Protein AF-A0A966SQU3-F1 (afdb_monomer_lite)

Secondary structure (DSSP, 8-state):
------------------------------------SBTTTB--HHHHHHHHHHHHHHTTPPPPPHHHHHTT-SS-HHHHHHHHHTTS------

Structure (mmCIF, N/CA/C/O backbone):
data_AF-A0A966SQU3-F1
#
_entry.id   AF-A0A966SQU3-F1
#
loop_
_atom_site.group_PDB
_atom_site.id
_atom_site.type_symbol
_atom_site.label_atom_id
_atom_site.label_alt_id
_atom_site.label_comp_id
_atom_site.label_asym_id
_atom_site.label_entity_id
_atom_site.label_seq_id
_atom_site.pdbx_PDB_ins_code
_atom_site.Cartn_x
_atom_site.Cartn_y
_atom_site.Cartn_z
_atom_site.occupancy
_atom_site.B_iso_or_equiv
_atom_site.auth_seq_id
_atom_site.auth_comp_id
_atom_site.auth_asym_id
_atom_site.auth_atom_id
_atom_site.pdbx_PDB_model_num
ATOM 1 N N . MET A 1 1 ? 17.381 45.767 26.502 1.00 44.84 1 MET A N 1
ATOM 2 C CA . MET A 1 1 ? 16.844 47.016 27.082 1.00 44.84 1 MET A CA 1
ATOM 3 C C . MET A 1 1 ? 15.422 46.758 27.572 1.00 44.84 1 MET A C 1
ATOM 5 O O . MET A 1 1 ? 14.587 46.437 26.735 1.00 44.84 1 MET A O 1
ATOM 9 N N . PRO A 1 2 ? 15.151 46.814 28.888 1.00 45.09 2 PRO A N 1
ATOM 10 C CA . PRO A 1 2 ? 13.805 46.759 29.453 1.00 45.09 2 PRO A CA 1
ATOM 11 C C . PRO A 1 2 ? 13.183 48.166 29.479 1.00 45.09 2 PRO A C 1
ATOM 13 O O . PRO A 1 2 ? 13.867 49.140 29.783 1.00 45.09 2 PRO A O 1
ATOM 16 N N . GLY A 1 3 ? 11.889 48.274 29.181 1.00 45.09 3 GLY A N 1
ATOM 17 C CA . GLY A 1 3 ? 11.122 49.516 29.283 1.00 45.09 3 GLY A CA 1
ATOM 18 C C . GLY A 1 3 ? 9.799 49.248 29.985 1.00 45.09 3 GLY A C 1
ATOM 19 O O . GLY A 1 3 ? 8.847 48.789 29.363 1.00 45.09 3 GLY A O 1
ATOM 20 N N . ALA A 1 4 ? 9.762 49.496 31.291 1.00 53.72 4 ALA A N 1
ATOM 21 C CA . ALA A 1 4 ? 8.549 49.474 32.095 1.00 53.72 4 ALA A CA 1
ATOM 22 C C . ALA A 1 4 ? 7.737 50.756 31.861 1.00 53.72 4 ALA A C 1
ATOM 24 O O . ALA A 1 4 ? 8.303 51.847 31.892 1.00 53.72 4 ALA A O 1
ATOM 25 N N . GLN A 1 5 ? 6.416 50.641 31.714 1.00 49.78 5 GLN A N 1
ATOM 26 C CA . GLN A 1 5 ? 5.489 51.757 31.926 1.00 49.78 5 GLN A CA 1
ATOM 27 C C . GLN A 1 5 ? 4.285 51.277 32.742 1.00 49.78 5 GLN A C 1
ATOM 29 O O . GLN A 1 5 ? 3.773 50.176 32.550 1.00 49.78 5 GLN A O 1
ATOM 34 N N . ARG A 1 6 ? 3.900 52.099 33.721 1.00 43.12 6 ARG A N 1
ATOM 35 C CA . ARG A 1 6 ? 2.983 51.800 34.825 1.00 43.12 6 ARG A CA 1
ATOM 36 C C . ARG A 1 6 ? 1.729 52.676 34.707 1.00 43.12 6 ARG A C 1
ATOM 38 O O . ARG A 1 6 ? 1.848 53.855 34.412 1.00 43.12 6 ARG A O 1
ATOM 45 N N . LEU A 1 7 ? 0.607 52.105 35.148 1.00 45.84 7 LEU A N 1
ATOM 46 C CA . LEU A 1 7 ? -0.488 52.729 35.911 1.00 45.84 7 LEU A CA 1
ATOM 47 C C . LEU A 1 7 ? -1.537 53.601 35.191 1.00 45.84 7 LEU A C 1
ATOM 49 O O . LEU A 1 7 ? -1.295 54.754 34.863 1.00 45.84 7 LEU A O 1
ATOM 53 N N . ALA A 1 8 ? -2.783 53.115 35.203 1.00 47.00 8 ALA A N 1
ATOM 54 C CA . ALA A 1 8 ? -3.964 53.954 35.401 1.00 47.00 8 ALA A CA 1
ATOM 55 C C . ALA A 1 8 ? -4.993 53.214 36.273 1.00 47.00 8 ALA A C 1
ATOM 57 O O . ALA A 1 8 ? -5.181 52.003 36.178 1.00 47.00 8 ALA A O 1
ATOM 58 N N . THR A 1 9 ? -5.591 53.961 37.193 1.00 43.09 9 THR A N 1
ATOM 59 C CA . THR A 1 9 ? -6.405 53.524 38.329 1.00 43.09 9 THR A CA 1
ATOM 60 C C . THR A 1 9 ? -7.912 53.654 38.089 1.00 43.09 9 THR A C 1
ATOM 62 O O . THR A 1 9 ? -8.355 54.676 37.587 1.00 43.09 9 THR A O 1
ATOM 65 N N . ARG A 1 10 ? -8.652 52.679 38.647 1.00 45.53 10 ARG A N 1
ATOM 66 C CA . ARG A 1 10 ? -10.016 52.707 39.236 1.00 45.53 10 ARG A CA 1
ATOM 67 C C . ARG A 1 10 ? -11.235 53.142 38.399 1.00 45.53 10 ARG A C 1
ATOM 69 O O . ARG A 1 10 ? -11.370 54.286 37.999 1.00 45.53 10 ARG A O 1
ATOM 76 N N . GLY A 1 11 ? -12.250 52.272 38.427 1.00 38.91 11 GLY A N 1
ATOM 77 C CA . GLY A 1 11 ? -13.674 52.596 38.282 1.00 38.91 11 GLY A CA 1
ATOM 78 C C . GLY A 1 11 ? -14.524 51.436 38.814 1.00 38.91 11 GLY A C 1
ATOM 79 O O . GLY A 1 11 ? -14.189 50.284 38.579 1.00 38.91 11 GLY A O 1
ATOM 80 N N . ALA A 1 12 ? -15.547 51.725 39.616 1.00 47.44 12 ALA A N 1
ATOM 81 C CA . ALA A 1 12 ? -16.242 50.776 40.484 1.00 47.44 12 ALA A CA 1
ATOM 82 C C . ALA A 1 12 ? -17.657 50.400 39.993 1.00 47.44 12 ALA A C 1
ATOM 84 O O . ALA A 1 12 ? -18.323 51.226 39.382 1.00 47.44 12 ALA A O 1
ATOM 85 N N . ARG A 1 13 ? -18.131 49.239 40.480 1.00 47.50 13 ARG A N 1
ATOM 86 C CA . ARG A 1 13 ? -19.530 48.775 40.670 1.00 47.50 13 ARG A CA 1
ATOM 87 C C . ARG A 1 13 ? -20.310 48.183 39.485 1.00 47.50 13 ARG A C 1
ATOM 89 O O . ARG A 1 13 ? -20.325 48.705 38.384 1.00 47.50 13 ARG A O 1
ATOM 96 N N . GLY A 1 14 ? -21.079 47.149 39.846 1.00 37.59 14 GLY A N 1
ATOM 97 C CA . GLY A 1 14 ? -22.113 46.459 39.068 1.00 37.59 14 GLY A CA 1
ATOM 98 C C . GLY A 1 14 ? -21.853 44.958 39.169 1.00 37.59 14 GLY A C 1
ATOM 99 O O . GLY A 1 14 ? -20.930 44.468 38.546 1.00 37.59 14 GLY A O 1
ATOM 100 N N . GLY A 1 15 ? -22.450 44.216 40.097 1.00 43.25 15 GLY A N 1
ATOM 101 C CA . GLY A 1 15 ? -23.863 43.843 40.071 1.00 43.25 15 GLY A CA 1
ATOM 102 C C . GLY A 1 15 ? -23.899 42.322 39.901 1.00 43.25 15 GLY A C 1
ATOM 103 O O . GLY A 1 15 ? -23.328 41.798 38.951 1.00 43.25 15 GLY A O 1
ATOM 104 N N . GLY A 1 16 ? -24.457 41.607 40.878 1.00 50.25 16 GLY A N 1
ATOM 105 C CA . GLY A 1 16 ? -24.466 40.150 40.872 1.00 50.25 16 GLY A CA 1
ATOM 106 C C . GLY A 1 16 ? -25.238 39.577 39.687 1.00 50.25 16 GLY A C 1
ATOM 107 O O . GLY A 1 16 ? -26.330 40.029 39.363 1.00 50.25 16 GLY A O 1
ATOM 108 N N . SER A 1 17 ? -24.689 38.520 39.104 1.00 52.19 17 SER A N 1
ATOM 109 C CA . SER A 1 17 ? -25.480 37.391 38.639 1.00 52.19 17 SER A CA 1
ATOM 110 C C . SER A 1 17 ? -24.658 36.142 38.922 1.00 52.19 17 SER A C 1
ATOM 112 O O . SER A 1 17 ? -23.503 36.013 38.522 1.00 52.19 17 SER A O 1
ATOM 114 N N . THR A 1 18 ? -25.230 35.262 39.730 1.00 52.44 18 THR A N 1
ATOM 115 C CA . THR A 1 18 ? -24.786 33.887 39.905 1.00 52.44 18 THR A CA 1
ATOM 116 C C . THR A 1 18 ? -24.891 33.199 38.547 1.00 52.44 18 THR A C 1
ATOM 118 O O . THR A 1 18 ? -25.968 32.759 38.150 1.00 52.44 18 THR A O 1
ATOM 121 N N . GLY A 1 19 ? -23.784 33.172 37.808 1.00 47.69 19 GLY A N 1
ATOM 122 C CA . GLY A 1 19 ? -23.626 32.339 36.626 1.00 47.69 19 GLY A CA 1
ATOM 123 C C . GLY A 1 19 ? -23.450 30.895 37.072 1.00 47.69 19 GLY A C 1
ATOM 124 O O . GLY A 1 19 ? -22.461 30.564 37.717 1.00 47.69 19 GLY A O 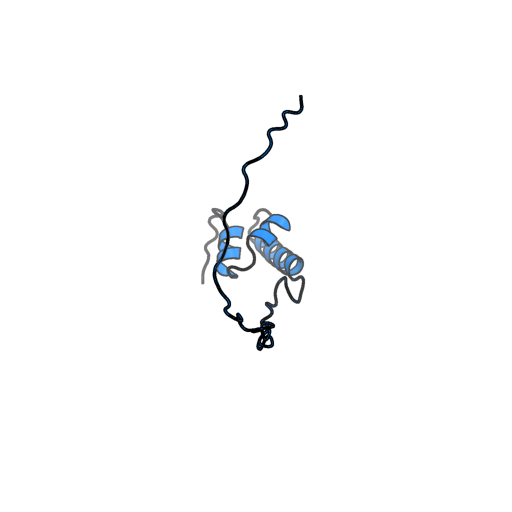1
ATOM 125 N N . SER A 1 20 ? -24.472 30.097 36.784 1.00 54.84 20 SER A N 1
ATOM 126 C CA . SER A 1 20 ? -24.576 28.648 36.934 1.00 54.84 20 SER A CA 1
ATOM 127 C C . SER A 1 20 ? -23.235 27.902 36.968 1.00 54.84 20 SER A C 1
ATOM 129 O O . SER A 1 20 ? -22.452 27.961 36.021 1.00 54.84 20 SER A O 1
ATOM 131 N N . ALA A 1 21 ? -23.022 27.120 38.027 1.00 56.72 21 ALA A N 1
ATOM 132 C CA . ALA A 1 21 ? -22.173 25.940 37.954 1.00 56.72 21 ALA A CA 1
ATOM 133 C C . ALA A 1 21 ? -22.849 24.941 36.995 1.00 56.72 21 ALA A C 1
ATOM 135 O O . ALA A 1 21 ? -23.646 24.105 37.409 1.00 56.72 21 ALA A O 1
ATOM 136 N N . GLY A 1 22 ? -22.590 25.084 35.699 1.00 45.16 22 GLY A N 1
ATOM 137 C CA . GLY A 1 22 ? -23.126 24.223 34.651 1.00 45.16 22 GLY A CA 1
ATOM 138 C C . GLY A 1 22 ? -22.280 24.387 33.387 1.00 45.16 22 GLY A C 1
ATOM 139 O O . GLY A 1 22 ? -22.092 25.506 32.933 1.00 45.16 22 GLY A O 1
ATOM 140 N N . GLY A 1 23 ? -21.709 23.358 32.778 1.00 50.94 23 GLY A N 1
ATOM 141 C CA . GLY A 1 23 ? -21.729 21.943 33.100 1.00 50.94 23 GLY A CA 1
ATOM 142 C C . GLY A 1 23 ? -20.316 21.391 33.013 1.00 50.94 23 GLY A C 1
ATOM 143 O O . GLY A 1 23 ? -19.534 21.777 32.144 1.00 50.94 23 GLY A O 1
ATOM 144 N N . GLY A 1 24 ? -19.997 20.459 33.912 1.00 52.78 24 GLY A N 1
ATOM 145 C CA . GLY A 1 24 ? -19.079 19.403 33.519 1.00 52.78 24 GLY A CA 1
ATOM 146 C C . GLY A 1 24 ? -19.703 18.780 32.284 1.00 52.78 24 GLY A C 1
ATOM 147 O O . GLY A 1 24 ? -20.803 18.245 32.391 1.00 52.78 24 GLY A O 1
ATOM 148 N N . GLY A 1 25 ? -19.069 18.991 31.128 1.00 55.28 25 GLY A N 1
ATOM 149 C CA . GLY A 1 25 ? -19.489 18.376 29.883 1.00 55.28 25 GLY A CA 1
ATOM 150 C C . GLY A 1 25 ? -19.626 16.893 30.158 1.00 55.28 25 GLY A C 1
ATOM 151 O O . GLY A 1 25 ? -18.645 16.210 30.454 1.00 55.28 25 GLY A O 1
ATOM 152 N N . ASP A 1 26 ? -20.865 16.436 30.156 1.00 63.81 26 ASP A N 1
ATOM 153 C CA . ASP A 1 26 ? -21.228 15.058 29.966 1.00 63.81 26 ASP A CA 1
ATOM 154 C C . ASP A 1 26 ? -20.582 14.649 28.649 1.00 63.81 26 ASP A C 1
ATOM 156 O O . ASP A 1 26 ? -21.107 14.880 27.562 1.00 63.81 26 ASP A O 1
ATOM 160 N N . ALA A 1 27 ? -19.360 14.122 28.749 1.00 67.50 27 ALA A N 1
ATOM 161 C CA . ALA A 1 27 ? -18.700 13.457 27.650 1.00 67.50 27 ALA A CA 1
ATOM 162 C C . ALA A 1 27 ? -19.633 12.312 27.267 1.00 67.50 27 ALA A C 1
ATOM 164 O O . ALA A 1 27 ? -19.634 11.258 27.904 1.00 67.50 27 ALA A O 1
ATOM 165 N N . SER A 1 28 ? -20.513 12.585 26.301 1.00 72.25 28 SER A N 1
ATOM 166 C CA . SER A 1 28 ? -21.442 11.606 25.770 1.00 72.25 28 SER A CA 1
ATOM 167 C C . SER A 1 28 ? -20.599 10.386 25.421 1.00 72.25 28 SER A C 1
ATOM 169 O O . SER A 1 28 ? -19.594 10.540 24.716 1.00 72.25 28 SER A O 1
ATOM 171 N N . PRO A 1 29 ? -20.908 9.208 25.988 1.00 82.19 29 PRO A N 1
ATOM 172 C CA . PRO A 1 29 ? -20.047 8.051 25.829 1.00 82.19 29 PRO A CA 1
ATOM 173 C C . PRO A 1 29 ? -19.901 7.773 24.336 1.00 82.19 29 PRO A C 1
ATOM 175 O O . PRO A 1 29 ? -20.895 7.794 23.613 1.00 82.19 29 PRO A O 1
ATOM 178 N N . ILE A 1 30 ? -18.669 7.554 23.869 1.00 86.25 30 ILE A N 1
ATOM 179 C CA . ILE A 1 30 ? -18.416 7.183 22.473 1.00 86.25 30 ILE A CA 1
ATOM 180 C C . ILE A 1 30 ? -19.245 5.930 22.181 1.00 86.25 30 ILE A C 1
ATOM 182 O O . ILE A 1 30 ? -19.032 4.885 22.793 1.00 86.25 30 ILE A O 1
ATOM 186 N N . GLN A 1 31 ? -20.225 6.057 21.288 1.00 90.50 31 GLN A N 1
ATOM 187 C CA . GLN A 1 31 ? -21.215 5.004 21.041 1.00 90.50 31 GLN A CA 1
ATOM 188 C C . GLN A 1 31 ? -20.764 4.014 19.960 1.00 90.50 31 GLN A C 1
ATOM 190 O O . GLN A 1 31 ? -21.268 2.896 19.913 1.00 90.50 31 GLN A O 1
ATOM 195 N N . LEU A 1 32 ? -19.828 4.417 19.094 1.00 89.19 32 LEU A N 1
ATOM 196 C CA . LEU A 1 32 ? -19.343 3.613 17.978 1.00 89.19 32 LEU A CA 1
ATOM 197 C C . LEU A 1 32 ? -17.897 3.978 17.644 1.00 89.19 32 LEU A C 1
ATOM 199 O O . LEU A 1 32 ? -17.554 5.154 17.532 1.00 89.19 32 LEU A O 1
ATOM 203 N N . ILE A 1 33 ? -17.077 2.951 17.443 1.00 90.19 33 ILE A N 1
ATOM 204 C CA . ILE A 1 33 ? -15.738 3.059 16.871 1.00 90.19 33 ILE A CA 1
ATOM 205 C C . ILE A 1 33 ? -15.713 2.117 15.673 1.00 90.19 33 ILE A C 1
ATOM 207 O O . ILE A 1 33 ? -16.039 0.938 15.811 1.00 90.19 33 ILE A O 1
ATOM 211 N N . VAL A 1 34 ? -15.364 2.647 14.505 1.00 90.00 34 VAL A N 1
ATOM 212 C CA . VAL A 1 34 ? -15.172 1.862 13.284 1.00 90.00 34 VAL A CA 1
ATOM 213 C C . VAL A 1 34 ? -13.677 1.767 13.041 1.00 90.00 34 VAL A C 1
ATOM 215 O O . VAL A 1 34 ? -12.991 2.788 13.024 1.00 90.00 34 VAL A O 1
ATOM 218 N N . PHE A 1 35 ? -13.192 0.541 12.884 1.00 85.38 35 PHE A N 1
ATOM 219 C CA . PHE A 1 35 ? -11.815 0.273 12.507 1.00 85.38 35 PHE A CA 1
ATOM 220 C C . PHE A 1 35 ? -11.788 -0.123 11.045 1.00 85.38 35 PHE A C 1
ATOM 222 O O . PHE A 1 35 ? -12.571 -0.973 10.617 1.00 85.38 35 PHE A O 1
ATOM 229 N N . ASP A 1 36 ? -10.878 0.493 10.309 1.00 84.00 36 ASP A N 1
ATOM 230 C CA . ASP A 1 36 ? -10.452 -0.053 9.036 1.00 84.00 36 ASP A CA 1
ATOM 231 C C . ASP A 1 36 ? -9.673 -1.364 9.267 1.00 84.00 36 ASP A C 1
ATOM 233 O O . ASP A 1 36 ? -9.195 -1.633 10.377 1.00 84.00 36 ASP A O 1
ATOM 237 N N . LEU A 1 37 ? -9.570 -2.205 8.243 1.00 82.88 37 LEU A N 1
ATOM 238 C CA . LEU A 1 37 ? -8.811 -3.452 8.310 1.00 82.88 37 LEU A CA 1
ATOM 239 C C . LEU A 1 37 ? -7.346 -3.198 7.948 1.00 82.88 37 LEU A C 1
ATOM 241 O O . LEU A 1 37 ? -6.447 -3.473 8.752 1.00 82.88 37 LEU A O 1
ATOM 245 N N . ASP A 1 38 ? -7.134 -2.641 6.759 1.00 80.62 38 ASP A N 1
ATOM 246 C CA . ASP A 1 38 ? -5.826 -2.467 6.141 1.00 80.62 38 ASP A CA 1
ATOM 247 C C . ASP A 1 38 ? -5.062 -1.312 6.790 1.00 80.62 38 ASP A C 1
ATOM 249 O O . ASP A 1 38 ? -5.540 -0.187 6.900 1.00 80.62 38 ASP A O 1
ATOM 253 N N . GLY A 1 39 ? -3.869 -1.595 7.308 1.00 78.38 39 GLY A N 1
ATOM 254 C CA . GLY A 1 39 ? -3.027 -0.593 7.965 1.00 78.38 39 GLY A CA 1
ATOM 255 C C . GLY A 1 39 ? -3.536 -0.103 9.330 1.00 78.38 39 GLY A C 1
ATOM 256 O O . GLY A 1 39 ? -2.835 0.673 9.978 1.00 78.38 39 GLY A O 1
ATOM 257 N N . THR A 1 40 ? -4.702 -0.570 9.798 1.00 83.00 40 THR A N 1
ATOM 258 C CA . THR A 1 40 ? -5.251 -0.244 11.129 1.00 83.00 40 THR A CA 1
ATOM 259 C C . THR A 1 40 ? -5.233 -1.450 12.064 1.00 83.00 40 THR A C 1
ATOM 261 O O . THR A 1 40 ? -4.643 -1.378 13.143 1.00 83.00 40 THR A O 1
ATOM 264 N N . LEU A 1 41 ? -5.852 -2.568 11.674 1.00 86.94 41 LEU A N 1
ATOM 265 C CA . LEU A 1 41 ? -5.837 -3.797 12.479 1.00 86.94 41 LEU A CA 1
ATOM 266 C C . LEU A 1 41 ? -4.724 -4.755 12.048 1.00 86.94 41 LEU A C 1
ATOM 268 O O . LEU A 1 41 ? -4.223 -5.518 12.875 1.00 86.94 41 LEU A O 1
ATOM 272 N N . ILE A 1 42 ? -4.344 -4.719 10.769 1.00 87.69 42 ILE A N 1
ATOM 273 C CA . ILE A 1 42 ? -3.331 -5.599 10.181 1.00 87.69 42 ILE A CA 1
ATOM 274 C C . ILE A 1 42 ? -2.377 -4.761 9.319 1.00 87.69 42 ILE A C 1
ATOM 276 O O . ILE A 1 42 ? -2.825 -3.951 8.511 1.00 87.69 42 ILE A O 1
ATOM 280 N N . ASP A 1 43 ? -1.062 -4.967 9.462 1.00 85.56 43 ASP A N 1
ATOM 281 C CA . ASP A 1 43 ? -0.070 -4.407 8.530 1.00 85.56 43 ASP A CA 1
ATOM 282 C C . ASP A 1 43 ? -0.042 -5.248 7.247 1.00 85.56 43 ASP A C 1
ATOM 284 O O . ASP A 1 43 ? 0.741 -6.187 7.119 1.00 85.56 43 ASP A O 1
ATOM 288 N N . THR A 1 44 ? -0.942 -4.931 6.315 1.00 88.94 44 THR A N 1
ATOM 289 C CA . THR A 1 44 ? -1.079 -5.609 5.015 1.00 88.94 44 THR A CA 1
ATOM 290 C C . THR A 1 44 ? -0.202 -4.995 3.922 1.00 88.94 44 THR A C 1
ATOM 292 O O . THR A 1 44 ? -0.176 -5.486 2.793 1.00 88.94 44 THR A O 1
ATOM 295 N N . LEU A 1 45 ? 0.563 -3.940 4.228 1.00 90.50 45 LEU A N 1
ATOM 296 C CA . LEU A 1 45 ? 1.308 -3.181 3.222 1.00 90.50 45 LEU A CA 1
ATOM 297 C C . LEU A 1 45 ? 2.354 -4.038 2.498 1.00 90.50 45 LEU A C 1
ATOM 299 O O . LEU A 1 45 ? 2.533 -3.917 1.286 1.00 90.50 45 LEU A O 1
ATOM 303 N N . GLU A 1 46 ? 3.050 -4.905 3.231 1.00 92.00 46 GLU A N 1
ATOM 304 C CA . GLU A 1 46 ? 4.075 -5.769 2.646 1.00 92.00 46 GLU A CA 1
ATOM 305 C C . GLU A 1 46 ? 3.473 -6.876 1.770 1.00 92.00 46 GLU A C 1
ATOM 307 O O . GLU A 1 46 ? 4.030 -7.200 0.716 1.00 92.00 46 GLU A O 1
ATOM 312 N N . ASP A 1 47 ? 2.308 -7.397 2.156 1.00 91.75 47 ASP A N 1
ATOM 313 C CA . ASP A 1 47 ? 1.570 -8.390 1.376 1.00 91.75 47 ASP A CA 1
ATOM 314 C C . ASP A 1 47 ? 1.062 -7.780 0.063 1.00 91.75 47 ASP A C 1
ATOM 316 O O . ASP A 1 47 ? 1.285 -8.340 -1.014 1.00 91.75 47 ASP A O 1
ATOM 320 N N . ILE A 1 48 ? 0.472 -6.579 0.130 1.00 92.38 48 ILE A N 1
ATOM 321 C CA . ILE A 1 48 ? 0.009 -5.824 -1.044 1.00 92.38 48 ILE A CA 1
ATOM 322 C C . ILE A 1 48 ? 1.182 -5.523 -1.981 1.00 92.38 48 ILE A C 1
ATOM 324 O O . ILE A 1 48 ? 1.107 -5.791 -3.183 1.00 92.38 48 ILE A O 1
ATOM 328 N N . ARG A 1 49 ? 2.299 -5.018 -1.442 1.00 94.50 49 ARG A N 1
ATOM 329 C CA . ARG A 1 49 ? 3.514 -4.737 -2.222 1.00 94.50 49 ARG A CA 1
ATOM 330 C C . ARG A 1 49 ? 4.036 -5.995 -2.914 1.00 94.50 49 ARG A C 1
ATOM 332 O O . ARG A 1 49 ? 4.445 -5.930 -4.073 1.00 94.50 49 ARG A O 1
ATOM 339 N N . SER A 1 50 ? 4.041 -7.127 -2.214 1.00 94.88 50 SER A N 1
ATOM 340 C CA . SER A 1 50 ? 4.526 -8.401 -2.750 1.00 94.88 50 SER A CA 1
ATOM 341 C C . SER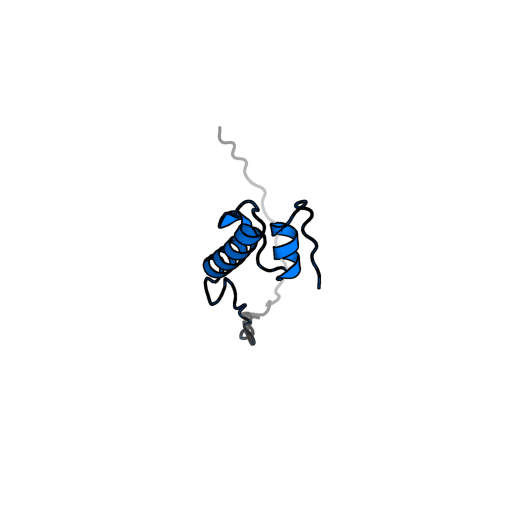 A 1 50 ? 3.634 -8.919 -3.876 1.00 94.88 50 SER A C 1
ATOM 343 O O . SER A 1 50 ? 4.152 -9.296 -4.928 1.00 94.88 50 SER A O 1
ATOM 345 N N . ALA A 1 51 ? 2.311 -8.869 -3.704 1.00 94.50 51 ALA A N 1
ATOM 346 C CA . ALA A 1 51 ? 1.351 -9.250 -4.738 1.00 94.50 51 ALA A CA 1
ATOM 347 C C . ALA A 1 51 ? 1.456 -8.350 -5.982 1.00 94.50 51 ALA A C 1
ATOM 349 O O . ALA A 1 51 ? 1.500 -8.845 -7.110 1.00 94.50 51 ALA A O 1
ATOM 350 N N . LEU A 1 52 ? 1.573 -7.036 -5.778 1.00 94.12 52 LEU A N 1
ATOM 351 C CA . LEU A 1 52 ? 1.699 -6.065 -6.862 1.00 94.12 52 LEU A CA 1
ATOM 352 C C . LEU A 1 52 ? 3.005 -6.256 -7.640 1.00 94.12 52 LEU A C 1
ATOM 354 O O . LEU A 1 52 ? 2.994 -6.327 -8.864 1.00 94.12 52 LEU A O 1
ATOM 358 N N . ASN A 1 53 ? 4.130 -6.428 -6.943 1.00 95.06 53 ASN A N 1
ATOM 359 C CA . ASN A 1 53 ? 5.422 -6.674 -7.585 1.00 95.06 53 ASN A CA 1
ATOM 360 C C . ASN A 1 53 ? 5.483 -8.022 -8.304 1.00 95.06 53 ASN A C 1
ATOM 362 O O . ASN A 1 53 ? 6.129 -8.129 -9.348 1.00 95.06 53 ASN A O 1
ATOM 366 N N . PHE A 1 54 ? 4.797 -9.039 -7.785 1.00 95.50 54 PHE A N 1
ATOM 367 C CA . PHE A 1 54 ? 4.643 -10.307 -8.486 1.00 95.50 54 PHE A CA 1
ATOM 368 C C . PHE A 1 54 ? 3.915 -10.116 -9.825 1.00 95.50 54 PHE A C 1
ATOM 370 O O . PHE A 1 54 ? 4.400 -10.589 -10.853 1.00 95.50 54 PHE A O 1
ATOM 377 N N . ALA A 1 55 ? 2.814 -9.358 -9.838 1.00 92.62 55 ALA A N 1
ATOM 378 C CA . ALA A 1 55 ? 2.104 -9.017 -11.068 1.00 92.62 55 ALA A CA 1
ATOM 379 C C . ALA A 1 55 ? 2.970 -8.182 -12.030 1.00 92.62 55 ALA A C 1
ATOM 381 O O . ALA A 1 55 ? 3.087 -8.536 -13.199 1.00 92.62 55 ALA A O 1
ATOM 382 N N . LEU A 1 56 ? 3.644 -7.130 -11.551 1.00 92.94 56 LEU A N 1
ATOM 383 C CA . LEU A 1 56 ? 4.505 -6.274 -12.383 1.00 92.94 56 LEU A CA 1
ATOM 384 C C . LEU A 1 56 ? 5.661 -7.049 -13.027 1.00 92.94 56 LEU A C 1
ATOM 386 O O . LEU A 1 56 ? 5.987 -6.809 -14.188 1.00 92.94 56 LEU A O 1
ATOM 390 N N . THR A 1 57 ? 6.226 -8.029 -12.316 1.00 94.31 57 THR A N 1
ATOM 391 C CA . THR A 1 57 ? 7.270 -8.913 -12.860 1.00 94.31 57 THR A CA 1
ATOM 392 C C . THR A 1 57 ? 6.776 -9.684 -14.087 1.00 94.31 57 THR A C 1
ATOM 394 O O . THR A 1 57 ? 7.538 -9.878 -15.030 1.00 94.31 57 THR A O 1
ATOM 397 N N . HIS A 1 58 ? 5.505 -10.102 -14.106 1.00 91.38 58 HIS A N 1
ATOM 398 C CA . HIS A 1 58 ? 4.924 -10.828 -15.239 1.00 91.38 58 HIS A CA 1
ATOM 399 C C . HIS A 1 58 ? 4.850 -9.978 -16.516 1.00 91.38 58 HIS A C 1
ATOM 401 O O . HIS A 1 58 ? 4.979 -10.512 -17.613 1.00 91.38 58 HIS A O 1
ATOM 407 N N . PHE A 1 59 ? 4.682 -8.665 -16.363 1.00 89.56 59 PHE A N 1
ATOM 408 C CA . PHE A 1 59 ? 4.634 -7.701 -17.465 1.00 89.56 59 PHE A CA 1
ATOM 409 C C . PHE A 1 59 ? 5.985 -7.019 -17.727 1.00 89.56 59 PHE A C 1
ATOM 411 O O . PHE A 1 59 ? 6.038 -6.043 -18.468 1.00 89.56 59 PHE A O 1
ATOM 418 N N . GLU A 1 60 ? 7.070 -7.511 -17.114 1.00 91.44 60 GLU A N 1
ATOM 419 C CA . GLU A 1 60 ? 8.425 -6.949 -17.229 1.00 91.44 60 GLU A CA 1
ATOM 420 C C . GLU A 1 60 ? 8.505 -5.459 -16.829 1.00 91.44 60 GLU A C 1
ATOM 422 O O . GLU A 1 60 ? 9.331 -4.696 -17.337 1.00 91.44 60 GLU A O 1
ATOM 427 N N . LEU A 1 61 ? 7.649 -5.039 -15.891 1.00 91.75 61 LEU A N 1
ATOM 428 C CA . LEU A 1 61 ? 7.561 -3.659 -15.420 1.00 91.75 61 LEU A CA 1
ATOM 429 C C . LEU A 1 61 ? 8.446 -3.395 -14.190 1.00 91.75 61 LEU A C 1
ATOM 431 O O . LEU A 1 61 ? 8.764 -4.318 -13.432 1.00 91.75 61 LEU A O 1
ATOM 435 N N . PRO A 1 62 ? 8.840 -2.126 -13.955 1.00 91.50 62 PRO A N 1
ATOM 436 C CA . PRO A 1 62 ? 9.601 -1.748 -12.771 1.00 91.50 62 PRO A CA 1
ATOM 437 C C . PRO A 1 62 ? 8.865 -2.105 -11.478 1.00 91.50 62 PRO A C 1
ATOM 439 O O . PRO A 1 62 ? 7.680 -1.825 -11.327 1.00 91.50 62 PRO A O 1
ATOM 442 N N . LEU A 1 63 ? 9.594 -2.678 -10.521 1.00 93.75 63 LEU A N 1
ATOM 443 C CA . LEU A 1 63 ? 9.048 -2.991 -9.203 1.00 93.75 63 LEU A CA 1
ATOM 444 C C . LEU A 1 63 ? 8.866 -1.724 -8.365 1.00 93.75 63 LEU A C 1
ATOM 446 O O . LEU A 1 63 ? 9.675 -0.795 -8.417 1.00 93.75 63 LEU A O 1
ATOM 450 N N . LEU A 1 64 ? 7.836 -1.729 -7.527 1.00 93.06 64 LEU A N 1
ATOM 451 C CA . LEU A 1 64 ? 7.496 -0.631 -6.636 1.00 93.06 64 LEU A CA 1
ATOM 452 C C . LEU A 1 64 ? 8.145 -0.796 -5.260 1.00 93.06 64 LEU A C 1
ATOM 454 O O . LEU A 1 64 ? 8.232 -1.898 -4.693 1.00 93.06 64 LEU A O 1
ATOM 458 N N . SER A 1 65 ? 8.578 0.337 -4.705 1.00 94.19 65 SER A N 1
ATOM 459 C CA . SER A 1 65 ? 9.076 0.423 -3.335 1.00 94.19 65 SER A CA 1
ATOM 460 C C . SER A 1 65 ? 7.920 0.377 -2.332 1.00 94.19 65 SER A C 1
ATOM 462 O O . SER A 1 65 ? 6.771 0.684 -2.655 1.00 94.19 65 SER A O 1
ATOM 464 N N . ARG A 1 66 ? 8.227 0.028 -1.078 1.00 92.62 66 ARG A N 1
ATOM 465 C CA . ARG A 1 66 ? 7.242 0.046 0.014 1.00 92.62 66 ARG A CA 1
ATOM 466 C C . ARG A 1 66 ? 6.624 1.432 0.199 1.00 92.62 66 ARG A C 1
ATOM 468 O O . ARG A 1 66 ? 5.425 1.536 0.411 1.00 92.62 66 ARG A O 1
ATOM 475 N N . GLU A 1 67 ? 7.435 2.481 0.101 1.00 91.69 67 GLU A N 1
ATOM 476 C CA . GLU A 1 67 ? 6.996 3.873 0.251 1.00 91.69 67 GLU A CA 1
ATOM 477 C C . GLU A 1 67 ? 6.026 4.279 -0.861 1.00 91.69 67 GLU A C 1
ATOM 479 O O . GLU A 1 67 ? 4.995 4.884 -0.582 1.00 91.69 67 GLU A O 1
ATOM 484 N N . SER A 1 68 ? 6.311 3.887 -2.107 1.00 90.19 68 SER A N 1
ATOM 485 C CA . SER A 1 68 ? 5.423 4.136 -3.243 1.00 90.19 68 SER A CA 1
ATOM 486 C C . SER A 1 68 ? 4.074 3.442 -3.077 1.00 90.19 68 SER A C 1
ATOM 488 O O . SER A 1 68 ? 3.046 4.069 -3.309 1.00 90.19 68 SER A O 1
ATOM 490 N N . VAL A 1 69 ? 4.059 2.180 -2.637 1.00 90.56 69 VAL A N 1
ATOM 491 C CA . VAL A 1 69 ? 2.805 1.450 -2.390 1.00 90.56 69 VAL A CA 1
ATOM 492 C C . VAL A 1 69 ? 2.042 2.069 -1.217 1.00 90.56 69 VAL A C 1
ATOM 494 O O . VAL A 1 69 ? 0.851 2.318 -1.335 1.00 90.56 69 VAL A O 1
ATOM 497 N N . MET A 1 70 ? 2.723 2.414 -0.123 1.00 89.69 70 MET A N 1
ATOM 498 C CA . MET A 1 70 ? 2.102 3.006 1.068 1.00 89.69 70 MET A CA 1
ATOM 499 C C . MET A 1 70 ? 1.339 4.300 0.774 1.00 89.69 70 MET A C 1
ATOM 501 O O . MET A 1 70 ? 0.296 4.537 1.369 1.00 89.69 70 MET A O 1
ATOM 505 N N . LEU A 1 71 ? 1.853 5.13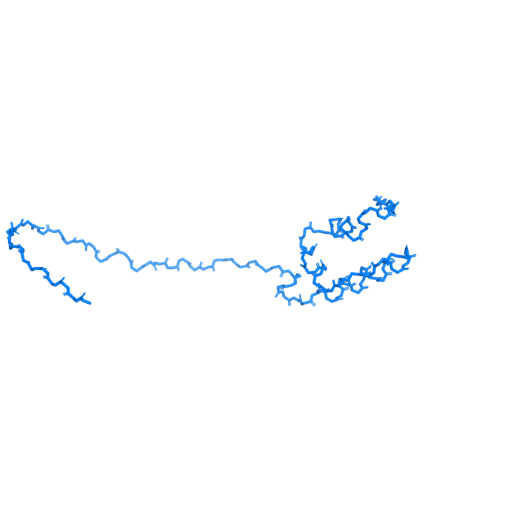6 -0.132 1.00 88.31 71 LEU A N 1
ATOM 506 C CA . LEU A 1 71 ? 1.220 6.405 -0.502 1.00 88.31 71 LEU A CA 1
ATOM 507 C C . LEU A 1 71 ? 0.000 6.246 -1.422 1.00 88.31 71 LEU A C 1
ATOM 509 O O . LEU A 1 71 ? -0.707 7.225 -1.629 1.00 88.31 71 LEU A O 1
ATOM 513 N N . ASN A 1 72 ? -0.222 5.053 -1.981 1.00 88.00 72 ASN A N 1
ATOM 514 C CA . ASN A 1 72 ? -1.265 4.789 -2.978 1.00 88.00 72 ASN A CA 1
ATOM 515 C C . ASN A 1 72 ? -2.223 3.655 -2.558 1.00 88.00 72 ASN A C 1
ATOM 517 O O . ASN A 1 72 ? -3.071 3.240 -3.344 1.00 88.00 72 ASN A O 1
ATOM 521 N N . VAL A 1 73 ? -2.092 3.129 -1.336 1.00 87.69 73 VAL A N 1
ATOM 522 C CA . VAL A 1 73 ? -3.036 2.164 -0.751 1.00 87.69 73 VAL A CA 1
ATOM 523 C C . VAL A 1 73 ? -4.122 2.926 0.009 1.00 87.69 73 VAL A C 1
ATOM 525 O O . VAL A 1 73 ? -3.812 3.805 0.808 1.00 87.69 73 VAL A O 1
ATOM 528 N N . GLY A 1 74 ? -5.387 2.561 -0.222 1.00 84.81 74 GLY A N 1
ATOM 529 C CA . GLY A 1 74 ? -6.554 3.105 0.488 1.00 84.81 74 GLY A CA 1
ATOM 530 C C . GLY A 1 74 ? -7.702 3.539 -0.427 1.00 84.81 74 GLY A C 1
ATOM 531 O O . GLY A 1 74 ? -8.860 3.416 -0.043 1.00 84.81 74 GLY A O 1
ATOM 532 N N . ASP A 1 75 ? -7.402 3.954 -1.661 1.00 85.44 75 ASP A N 1
ATOM 533 C CA . ASP A 1 75 ? -8.417 4.427 -2.621 1.00 85.44 75 ASP A CA 1
ATOM 534 C C . ASP A 1 75 ? -9.102 3.287 -3.403 1.00 85.44 75 ASP A C 1
ATOM 536 O O . ASP A 1 75 ? -10.092 3.491 -4.100 1.00 85.44 75 ASP A O 1
ATOM 540 N N . GLY A 1 76 ? -8.613 2.055 -3.234 1.00 86.19 76 GLY A N 1
ATOM 541 C CA . GLY A 1 76 ? -9.131 0.853 -3.880 1.00 86.19 76 GLY A CA 1
ATOM 542 C C . GLY A 1 76 ? -8.121 0.196 -4.820 1.00 86.19 76 GLY A C 1
ATOM 543 O O . GLY A 1 76 ? -7.061 0.739 -5.130 1.00 86.19 76 GLY A O 1
ATOM 544 N N . VAL A 1 77 ? -8.447 -1.021 -5.261 1.00 88.44 77 VAL A N 1
ATOM 545 C CA . VAL A 1 77 ? -7.540 -1.841 -6.085 1.00 88.44 77 VAL A CA 1
ATOM 546 C C . VAL A 1 77 ? -7.348 -1.240 -7.478 1.00 88.44 77 VAL A C 1
ATOM 548 O O . VAL A 1 77 ? -6.227 -1.228 -7.979 1.00 88.44 77 VAL A O 1
ATOM 551 N N . ASP A 1 78 ? -8.404 -0.694 -8.083 1.00 89.62 78 ASP A N 1
ATOM 552 C CA . ASP A 1 78 ? -8.333 -0.104 -9.423 1.00 89.62 78 ASP A CA 1
ATOM 553 C C . ASP A 1 78 ? -7.378 1.091 -9.476 1.00 89.62 78 ASP A C 1
ATOM 555 O O . ASP A 1 78 ? -6.580 1.207 -10.406 1.00 89.62 78 ASP A O 1
ATOM 559 N N . ASP A 1 79 ? -7.431 1.971 -8.475 1.00 90.00 79 ASP A N 1
ATOM 560 C CA . ASP A 1 79 ? -6.558 3.144 -8.409 1.00 90.00 79 ASP A CA 1
ATOM 561 C C . ASP A 1 79 ? -5.109 2.754 -8.108 1.00 90.00 79 ASP A C 1
ATOM 563 O O . ASP A 1 79 ? -4.189 3.280 -8.741 1.00 90.00 79 ASP A O 1
ATOM 567 N N . LEU A 1 80 ? -4.897 1.740 -7.262 1.00 90.94 80 LEU A N 1
ATOM 568 C CA . LEU A 1 80 ? -3.571 1.165 -7.038 1.00 90.94 80 LEU A CA 1
ATOM 569 C C . LEU A 1 80 ? -2.983 0.548 -8.320 1.00 90.94 80 LEU A C 1
ATOM 571 O O . LEU A 1 80 ? -1.796 0.727 -8.600 1.00 90.94 80 LEU A O 1
ATOM 575 N N . LEU A 1 81 ? -3.795 -0.153 -9.119 1.00 91.06 81 LEU A N 1
ATOM 576 C CA . LEU A 1 81 ? -3.365 -0.734 -10.394 1.00 91.06 81 LEU A CA 1
ATOM 577 C C . LEU A 1 81 ? -3.085 0.341 -11.449 1.00 91.06 81 LEU A C 1
ATOM 579 O O . LEU A 1 81 ? -2.064 0.260 -12.130 1.00 91.06 81 LEU A O 1
ATOM 583 N N . ARG A 1 82 ? -3.930 1.374 -11.559 1.00 90.44 82 ARG A N 1
ATOM 584 C CA . ARG A 1 82 ? -3.674 2.532 -12.438 1.00 90.44 82 ARG A CA 1
ATOM 5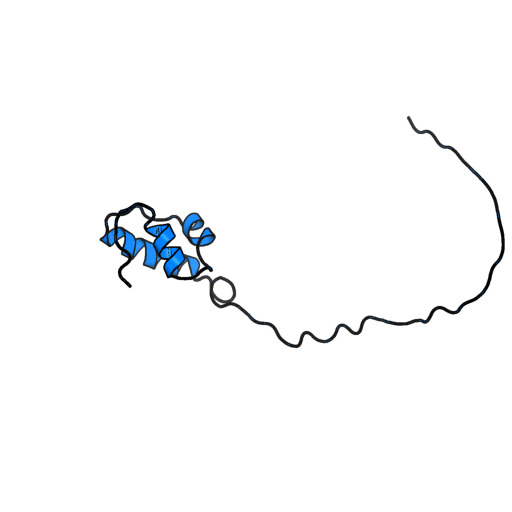85 C C . ARG A 1 82 ? -2.356 3.211 -12.088 1.00 90.44 82 ARG A C 1
ATOM 587 O O . ARG A 1 82 ? -1.563 3.492 -12.982 1.00 90.44 82 ARG A O 1
ATOM 594 N N . PHE A 1 83 ? -2.102 3.428 -10.799 1.00 90.69 83 PHE A N 1
ATOM 595 C CA . PHE A 1 83 ? -0.831 3.959 -10.319 1.00 90.69 83 PHE A CA 1
ATOM 596 C C . PHE A 1 83 ? 0.348 3.051 -10.700 1.00 90.69 83 PHE A C 1
ATOM 598 O O . PHE A 1 83 ? 1.346 3.531 -11.236 1.00 90.69 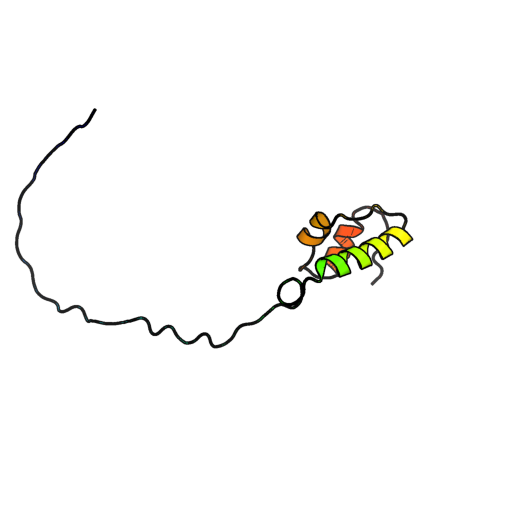83 PHE A O 1
ATOM 605 N N . ALA A 1 84 ? 0.230 1.745 -10.447 1.00 90.62 84 ALA A N 1
ATOM 606 C CA . ALA A 1 84 ? 1.310 0.790 -10.673 1.00 90.62 84 ALA A CA 1
ATOM 607 C C . ALA A 1 84 ? 1.662 0.613 -12.153 1.00 90.62 84 ALA A C 1
ATOM 609 O O . ALA A 1 84 ? 2.833 0.448 -12.494 1.00 90.62 84 ALA A O 1
ATOM 610 N N . LEU A 1 85 ? 0.655 0.647 -13.027 1.00 90.06 85 LEU A N 1
A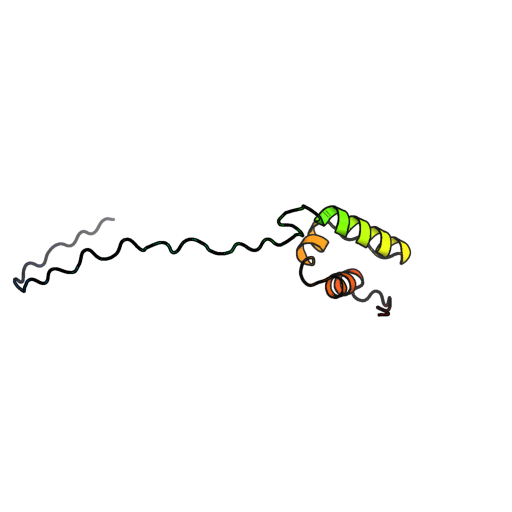TOM 611 C CA . LEU A 1 85 ? 0.850 0.525 -14.465 1.00 90.06 85 LEU A CA 1
ATOM 612 C C . LEU A 1 85 ? 1.281 1.847 -15.104 1.00 90.06 85 LEU A C 1
ATOM 614 O O . LEU A 1 85 ? 2.014 1.806 -16.090 1.00 90.06 85 LEU A O 1
ATOM 618 N N . GLY A 1 86 ? 0.870 3.001 -14.572 1.00 86.81 86 GLY A N 1
ATOM 619 C CA . GLY A 1 86 ? 1.195 4.308 -15.149 1.00 86.81 86 GLY A CA 1
ATOM 620 C C . GLY A 1 86 ? 0.951 4.351 -16.665 1.00 86.81 86 GLY A C 1
ATOM 621 O O . GLY A 1 86 ? -0.083 3.896 -17.148 1.00 86.81 86 GLY A O 1
ATOM 622 N N . ASP A 1 87 ? 1.949 4.819 -17.421 1.00 79.62 87 ASP A N 1
ATOM 623 C CA . ASP A 1 87 ? 1.924 4.881 -18.893 1.00 79.62 87 ASP A CA 1
ATOM 624 C C . ASP A 1 87 ? 2.510 3.626 -19.576 1.00 79.62 87 ASP A C 1
ATOM 626 O O . ASP A 1 87 ? 2.909 3.672 -20.741 1.00 79.62 87 ASP A O 1
ATOM 630 N N . SER A 1 88 ? 2.592 2.486 -18.880 1.00 79.81 88 SER A N 1
ATOM 631 C CA . SER A 1 88 ? 3.184 1.243 -19.418 1.00 79.81 88 SER A CA 1
ATOM 632 C C . SER A 1 88 ? 2.492 0.694 -20.672 1.00 79.81 88 SER A C 1
ATOM 634 O O . SER A 1 88 ? 3.032 -0.189 -21.335 1.00 79.81 88 SER A O 1
ATOM 636 N N . GLY A 1 89 ? 1.299 1.194 -21.005 1.00 75.12 89 GLY A N 1
ATOM 637 C CA . GLY A 1 89 ? 0.511 0.730 -22.146 1.00 75.12 89 GLY A CA 1
ATOM 638 C C . GLY A 1 89 ? -0.124 -0.646 -21.933 1.00 75.12 89 GLY A C 1
ATOM 639 O O . GLY A 1 89 ? -0.738 -1.168 -22.862 1.00 75.12 89 GLY A O 1
ATOM 640 N N . VAL A 1 90 ? -0.005 -1.226 -20.732 1.00 79.50 90 VAL A N 1
ATOM 641 C CA . VAL A 1 90 ? -0.729 -2.440 -20.341 1.00 79.50 90 VAL A CA 1
ATOM 642 C C . VAL A 1 90 ? -2.206 -2.074 -20.138 1.00 79.50 90 VAL A C 1
ATOM 644 O O . VAL A 1 90 ? -2.506 -1.229 -19.291 1.00 79.50 90 VAL A O 1
ATOM 647 N N . PRO A 1 91 ? -3.142 -2.657 -20.909 1.00 72.31 91 PRO A N 1
ATOM 648 C CA . PRO A 1 91 ? -4.557 -2.346 -20.770 1.00 72.31 91 PRO A CA 1
ATOM 649 C C . PRO A 1 91 ? -5.116 -2.908 -19.458 1.00 72.31 91 PRO A C 1
ATOM 651 O O . PRO A 1 91 ? -4.887 -4.066 -19.108 1.00 72.31 91 PRO A O 1
ATOM 654 N N . LEU A 1 92 ? -5.880 -2.076 -18.748 1.00 68.88 92 LEU A N 1
ATOM 655 C CA . LEU A 1 92 ? -6.722 -2.497 -17.632 1.00 68.88 92 LEU A CA 1
ATOM 656 C C . LEU A 1 92 ? -8.027 -3.056 -18.205 1.00 68.88 92 LEU A C 1
ATOM 658 O O . LEU A 1 92 ? -8.995 -2.320 -18.385 1.00 68.88 92 LEU A O 1
ATOM 662 N N . GLU A 1 93 ? -8.030 -4.338 -18.555 1.00 66.06 93 GLU A N 1
ATOM 663 C CA . GLU A 1 93 ? -9.266 -5.042 -18.903 1.00 66.06 93 GLU A CA 1
ATOM 664 C C . GLU A 1 93 ? -10.026 -5.361 -17.604 1.00 66.06 93 GLU A C 1
ATOM 666 O O . GLU A 1 93 ? -9.451 -5.932 -16.673 1.00 66.06 93 GLU A O 1
ATOM 671 N N . ALA A 1 94 ? -11.290 -4.934 -17.538 1.00 54.38 94 ALA A N 1
ATOM 672 C CA . ALA A 1 94 ? -12.199 -5.136 -16.406 1.00 54.38 94 ALA A CA 1
ATOM 673 C C . ALA A 1 94 ? -12.970 -6.460 -16.506 1.00 54.38 94 ALA A C 1
ATOM 675 O O . ALA A 1 94 ? -13.325 -6.854 -17.643 1.00 54.38 94 ALA A O 1
#

pLDDT: mean 76.3, std 18.7, range [37.59, 95.5]

Radius of gyration: 30.46 Å; chains: 1; bounding box: 42×65×63 Å

Sequence (94 aa):
MPGAQRLATRGARGGGSTGSAGGGGDASPIQLIVFDLDGTLIDTLEDIRSALNFALTHFELPLLSRESVMLNVGDGVDDLLRFALGDSGVPLEA

Foldseek 3Di:
DDDDDDDDDDDDDDDDDPDDPDDPPPPPPPPDDDFDDDPTVDPCLVVVLVVLQVVCVVVVHDRDDSVQSVVQPDPDDVSSVCSSCPPVPPDPDD